Protein AF-A0A9P6CKP1-F1 (afdb_monomer_lite)

Foldseek 3Di:
DDDDDDPPDDDDPPPPPDPPDPPQPFDWDKDWDWDDDPPGTPDTDIFTFTWDWDADPPDGIDTQFPCVVVVNVGGYGDPRRRVRRCCVVPVHD

pLDDT: mean 83.76, std 15.81, range [45.56, 97.44]

Sequence (93 aa):
MFIPQFLLTALPLISSYYPKVPEHHSPRTIVSLRIEGQHQTLFEGYVYTWPHDVDPEHGGKHRCDGTNADRNPKPGPTVTGTLDNAASRNGFT

Secondary structure (DSSP, 8-state):
----------------------------EEEEEEEE-SSSEEEEEEEEE--EEE--SSS--EEESS-TTTTSSS----HHHHHHHHHHHHT--

Structure (mmCIF, N/CA/C/O backbone):
data_AF-A0A9P6CKP1-F1
#
_entry.id   AF-A0A9P6CKP1-F1
#
loop_
_atom_site.group_PDB
_atom_site.id
_atom_site.type_symbol
_atom_site.label_atom_id
_atom_site.label_alt_id
_atom_site.label_comp_id
_atom_site.label_asym_id
_atom_site.label_entity_id
_atom_site.label_seq_id
_atom_site.pdbx_PDB_ins_code
_atom_site.Cartn_x
_atom_site.Cartn_y
_atom_site.Cartn_z
_atom_site.occupancy
_atom_site.B_iso_or_equiv
_atom_site.auth_seq_id
_atom_site.auth_comp_id
_atom_site.auth_asym_id
_atom_site.auth_atom_id
_atom_site.pdbx_PDB_model_num
ATOM 1 N N . MET A 1 1 ? 75.956 -24.587 -17.014 1.00 50.09 1 MET A N 1
ATOM 2 C CA . MET A 1 1 ? 75.419 -23.220 -17.196 1.00 50.09 1 MET A CA 1
ATOM 3 C C . MET A 1 1 ? 74.275 -23.307 -18.194 1.00 50.09 1 MET A C 1
ATOM 5 O O . MET A 1 1 ? 74.433 -24.061 -19.140 1.00 50.09 1 MET A O 1
ATOM 9 N N . PHE A 1 2 ? 73.192 -22.559 -17.955 1.00 45.56 2 PHE A N 1
ATOM 10 C CA . PHE A 1 2 ? 71.918 -22.454 -18.697 1.00 45.56 2 PHE A CA 1
ATOM 11 C C . PHE A 1 2 ? 70.694 -23.153 -18.082 1.00 45.56 2 PHE A C 1
ATOM 13 O O . PHE A 1 2 ? 70.466 -24.350 -18.213 1.00 45.56 2 PHE A O 1
ATOM 20 N N . ILE A 1 3 ? 69.914 -22.307 -17.410 1.00 55.94 3 ILE A N 1
ATOM 21 C CA . ILE A 1 3 ? 68.519 -22.450 -16.992 1.00 55.94 3 ILE A CA 1
ATOM 22 C C . ILE A 1 3 ? 67.636 -22.296 -18.246 1.00 55.94 3 ILE A C 1
ATOM 24 O O . ILE A 1 3 ? 67.937 -21.408 -19.048 1.00 55.94 3 ILE A O 1
ATOM 28 N N . PRO A 1 4 ? 66.504 -23.013 -18.384 1.00 49.66 4 PRO A N 1
ATOM 29 C CA . PRO A 1 4 ? 65.379 -22.482 -19.131 1.00 49.66 4 PRO A CA 1
ATOM 30 C C . PRO A 1 4 ? 64.222 -22.146 -18.186 1.00 49.66 4 PRO A C 1
ATOM 32 O O . PRO A 1 4 ? 63.595 -22.998 -17.564 1.00 49.66 4 PRO A O 1
ATOM 35 N N . GLN A 1 5 ? 64.027 -20.836 -18.084 1.00 59.81 5 GLN A N 1
ATOM 36 C CA . GLN A 1 5 ? 62.822 -20.072 -17.796 1.00 59.81 5 GLN A CA 1
ATOM 37 C C . GLN A 1 5 ? 61.513 -20.889 -17.693 1.00 59.81 5 GLN A C 1
ATOM 39 O O . GLN A 1 5 ? 60.973 -21.359 -18.695 1.00 59.81 5 GLN A O 1
ATOM 44 N N . PHE A 1 6 ? 60.938 -20.952 -16.490 1.00 53.19 6 PHE A N 1
ATOM 45 C CA . PHE A 1 6 ? 59.516 -21.242 -16.302 1.00 53.19 6 PHE A CA 1
ATOM 46 C C . PHE A 1 6 ? 58.698 -20.073 -16.872 1.00 53.19 6 PHE A C 1
ATOM 48 O O . PHE A 1 6 ? 58.718 -18.968 -16.330 1.00 53.19 6 PHE A O 1
ATOM 55 N N . LEU A 1 7 ? 57.991 -20.303 -17.977 1.00 57.84 7 LEU A N 1
ATOM 56 C CA . LEU A 1 7 ? 57.008 -19.366 -18.519 1.00 57.84 7 LEU A CA 1
ATOM 57 C C . LEU A 1 7 ? 55.727 -19.444 -17.676 1.00 57.84 7 LEU A C 1
ATOM 59 O O . LEU A 1 7 ? 54.848 -20.265 -17.925 1.00 57.84 7 LEU A O 1
ATOM 63 N N . LEU A 1 8 ? 55.630 -18.584 -16.658 1.00 57.25 8 LEU A N 1
ATOM 64 C CA . LEU A 1 8 ? 54.359 -18.258 -16.010 1.00 57.25 8 LEU A CA 1
ATOM 65 C C . LEU A 1 8 ? 53.501 -17.483 -17.020 1.00 57.25 8 LEU A C 1
ATOM 67 O O . LEU A 1 8 ? 53.699 -16.287 -17.233 1.00 57.25 8 LEU A O 1
ATOM 71 N N . THR A 1 9 ? 52.545 -18.150 -17.659 1.00 59.34 9 THR A N 1
ATOM 72 C CA . THR A 1 9 ? 51.504 -17.462 -18.425 1.00 59.34 9 THR A CA 1
ATOM 73 C C . THR A 1 9 ? 50.494 -16.881 -17.442 1.00 59.34 9 THR A C 1
ATOM 75 O O . THR A 1 9 ? 49.675 -17.607 -16.878 1.00 59.34 9 THR A O 1
ATOM 78 N N . ALA A 1 10 ? 50.567 -15.573 -17.205 1.00 63.75 10 ALA A N 1
ATOM 79 C CA . ALA A 1 10 ? 49.534 -14.844 -16.485 1.00 63.75 10 ALA A CA 1
ATOM 80 C C . ALA A 1 10 ? 48.227 -14.905 -17.293 1.00 63.75 10 ALA A C 1
ATOM 82 O O . ALA A 1 10 ? 48.136 -14.343 -18.385 1.00 63.75 10 ALA A O 1
ATOM 83 N N . LEU A 1 11 ? 47.224 -15.613 -16.772 1.00 62.31 11 LEU A N 1
ATOM 84 C CA . LEU A 1 11 ? 45.864 -15.549 -17.299 1.00 62.31 11 LEU A CA 1
ATOM 85 C C . LEU A 1 11 ? 45.314 -14.142 -17.022 1.00 62.31 11 LEU A C 1
ATOM 87 O O . LEU A 1 11 ? 45.381 -13.695 -15.872 1.00 62.31 11 LEU A O 1
ATOM 91 N N . PRO A 1 12 ? 44.771 -13.425 -18.021 1.00 60.00 12 PRO A N 1
ATOM 92 C CA . PRO A 1 12 ? 44.104 -12.167 -17.747 1.00 60.00 12 PRO A CA 1
ATOM 93 C C . PRO A 1 12 ? 42.867 -12.461 -16.896 1.00 60.00 12 PRO A C 1
ATOM 95 O O . PRO A 1 12 ? 42.002 -13.248 -17.281 1.00 60.00 12 PRO A O 1
ATOM 98 N N . LEU A 1 13 ? 42.783 -11.821 -15.729 1.00 63.41 13 LEU A N 1
ATOM 99 C CA . LEU A 1 13 ? 41.532 -11.683 -14.994 1.00 63.41 13 LEU A CA 1
ATOM 100 C C . LEU A 1 13 ? 40.570 -10.924 -15.911 1.00 63.41 13 LEU A C 1
ATOM 102 O O . LEU A 1 13 ? 40.655 -9.702 -16.040 1.00 63.41 13 LEU A O 1
ATOM 106 N N . ILE A 1 14 ? 39.686 -11.651 -16.593 1.00 63.09 14 ILE A N 1
ATOM 107 C CA . ILE A 1 14 ? 38.561 -11.049 -17.301 1.00 63.09 14 ILE A CA 1
ATOM 108 C C . ILE A 1 14 ? 37.649 -10.501 -16.208 1.00 63.09 14 ILE A C 1
ATOM 110 O O . ILE A 1 14 ? 36.854 -11.224 -15.611 1.00 63.09 14 ILE A O 1
ATOM 114 N N . SER A 1 15 ? 37.834 -9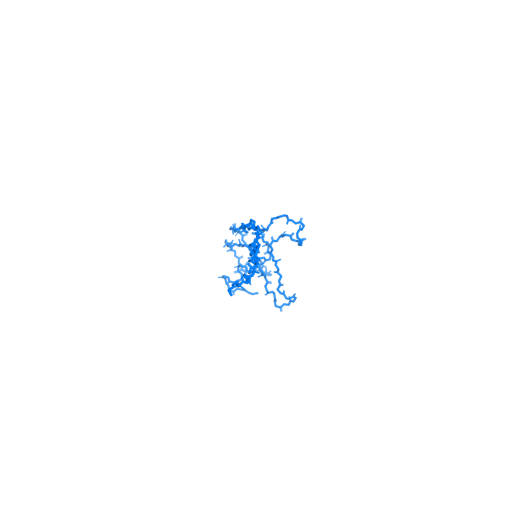.219 -15.897 1.00 64.88 15 SER A N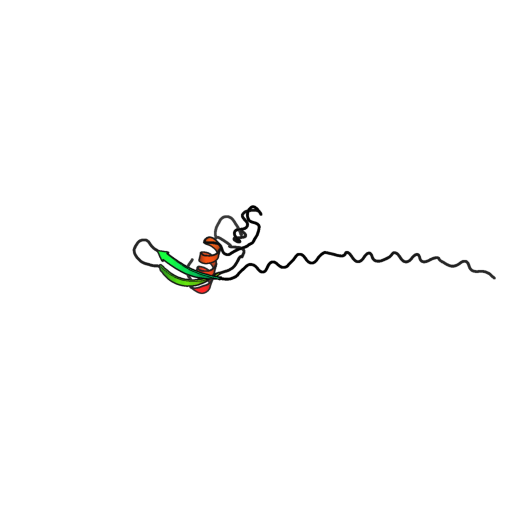 1
ATOM 115 C CA . SER A 1 15 ? 36.909 -8.443 -15.086 1.00 64.88 15 SER A CA 1
ATOM 116 C C . SER A 1 15 ? 35.552 -8.514 -15.776 1.00 64.88 15 SER A C 1
ATOM 118 O O . SER A 1 15 ? 35.375 -7.964 -16.865 1.00 64.88 15 SER A O 1
ATOM 120 N N . SER A 1 16 ? 34.618 -9.271 -15.200 1.00 65.69 16 SER A N 1
ATOM 121 C CA . SER A 1 16 ? 33.257 -9.359 -15.709 1.00 65.69 16 SER A CA 1
ATOM 122 C C . SER A 1 16 ? 32.641 -7.968 -15.620 1.00 65.69 16 SER A C 1
ATOM 124 O O . SER A 1 16 ? 32.271 -7.504 -14.538 1.00 65.69 16 SER A O 1
ATOM 126 N N . TYR A 1 17 ? 32.566 -7.283 -16.755 1.00 68.50 17 TYR A N 1
ATOM 127 C CA . TYR A 1 17 ? 31.784 -6.070 -16.892 1.00 68.50 17 TYR A CA 1
ATOM 128 C C . TYR A 1 17 ? 30.311 -6.457 -16.740 1.00 68.50 17 TYR A C 1
ATOM 130 O O . TYR A 1 17 ? 29.647 -6.824 -17.707 1.00 68.50 17 TYR A O 1
ATOM 138 N N . TYR A 1 18 ? 29.817 -6.444 -15.504 1.00 66.81 18 TYR A N 1
ATOM 139 C CA . TYR A 1 18 ? 28.389 -6.498 -15.247 1.00 66.81 18 TYR A CA 1
ATOM 140 C C . TYR A 1 18 ? 27.839 -5.099 -15.522 1.00 66.81 18 TYR A C 1
ATOM 142 O O . TYR A 1 18 ? 28.198 -4.163 -14.798 1.00 66.81 18 TYR A O 1
ATOM 150 N N . PRO A 1 19 ? 27.008 -4.909 -16.563 1.00 61.84 19 PRO A N 1
ATOM 151 C CA . PRO A 1 19 ? 26.348 -3.632 -16.753 1.00 61.84 19 PRO A CA 1
ATOM 152 C C . PRO A 1 19 ? 25.527 -3.344 -15.496 1.00 61.84 19 PRO A C 1
ATOM 154 O O . PRO A 1 19 ? 24.717 -4.166 -15.065 1.00 61.84 19 PRO A O 1
ATOM 157 N N . LYS A 1 20 ? 25.754 -2.176 -14.887 1.00 60.62 20 LYS A N 1
ATOM 158 C CA . LYS A 1 20 ? 24.890 -1.664 -13.827 1.00 60.62 20 LYS A CA 1
ATOM 159 C C . LYS A 1 20 ? 23.500 -1.508 -14.441 1.00 60.62 20 LYS A C 1
ATOM 161 O O . LYS A 1 20 ? 23.286 -0.592 -15.233 1.00 60.62 20 LYS A O 1
ATOM 166 N N . VAL A 1 21 ? 22.590 -2.434 -14.129 1.00 60.59 21 VAL A N 1
ATOM 167 C CA . VAL A 1 21 ? 21.176 -2.307 -14.500 1.00 60.59 21 VAL A CA 1
ATOM 168 C C . VAL A 1 21 ? 20.726 -0.935 -13.998 1.00 60.59 21 VAL A C 1
ATOM 170 O O . VAL A 1 21 ? 21.039 -0.603 -12.848 1.00 60.59 21 VAL A O 1
ATOM 173 N N . PRO A 1 22 ? 20.078 -0.102 -14.833 1.00 55.50 22 PRO A N 1
ATOM 174 C CA . PRO A 1 22 ? 19.571 1.178 -14.379 1.00 55.50 22 PRO A CA 1
ATOM 175 C C . PRO A 1 22 ? 18.706 0.923 -13.154 1.00 55.50 22 PRO A C 1
ATOM 177 O O . PRO A 1 22 ? 17.729 0.179 -13.217 1.00 55.50 22 PRO A O 1
ATOM 180 N N . GLU A 1 23 ? 19.103 1.500 -12.028 1.00 53.75 23 GLU A N 1
ATOM 181 C CA . GLU A 1 23 ? 18.330 1.446 -10.801 1.00 53.75 23 GLU A CA 1
ATOM 182 C C . GLU A 1 23 ? 17.074 2.284 -11.057 1.00 53.75 23 GLU A C 1
ATOM 184 O O . GLU A 1 23 ? 17.071 3.506 -10.911 1.00 53.75 23 GLU A O 1
ATOM 189 N N . HIS A 1 24 ? 16.020 1.651 -11.579 1.00 58.31 24 HIS A N 1
ATOM 190 C CA . HIS A 1 24 ? 14.744 2.316 -11.772 1.00 58.31 24 HIS A CA 1
ATOM 191 C C . HIS A 1 24 ? 14.168 2.519 -10.377 1.00 58.31 24 HIS A C 1
ATOM 193 O O . HIS A 1 24 ? 13.550 1.614 -9.819 1.00 58.31 24 HIS A O 1
ATOM 199 N N . HIS A 1 25 ? 14.431 3.688 -9.784 1.00 59.34 25 HIS A N 1
ATOM 200 C CA . HIS A 1 25 ? 13.820 4.073 -8.523 1.00 59.34 25 HIS A CA 1
ATOM 201 C C . HIS A 1 25 ? 12.310 3.929 -8.670 1.00 59.34 25 HIS A C 1
ATOM 203 O O . HIS A 1 25 ? 11.652 4.713 -9.353 1.00 59.34 25 HIS A O 1
ATOM 209 N N . SER A 1 26 ? 11.784 2.886 -8.040 1.00 66.38 26 SER A N 1
ATOM 210 C CA . SER A 1 26 ? 10.364 2.658 -7.881 1.00 66.38 26 SER A CA 1
ATOM 211 C C . SER A 1 26 ? 9.729 3.945 -7.347 1.00 66.38 26 SER A C 1
ATOM 213 O O . SER A 1 26 ? 10.080 4.369 -6.239 1.00 66.38 26 SER A O 1
ATOM 215 N N . PRO A 1 27 ? 8.867 4.617 -8.131 1.00 82.50 27 PRO A N 1
ATOM 216 C CA . PRO A 1 27 ? 8.338 5.913 -7.760 1.00 82.50 27 PRO A CA 1
ATOM 217 C C . PRO A 1 27 ? 7.530 5.750 -6.477 1.00 82.50 27 PRO A C 1
ATOM 219 O O . PRO A 1 27 ? 6.589 4.960 -6.403 1.00 82.50 27 PRO A O 1
ATOM 222 N N . ARG A 1 28 ? 7.942 6.487 -5.447 1.00 91.12 28 ARG A N 1
ATOM 223 C CA . ARG A 1 28 ? 7.162 6.646 -4.223 1.00 91.12 28 ARG A CA 1
ATOM 224 C C . ARG A 1 28 ? 6.172 7.771 -4.452 1.00 91.12 28 ARG A C 1
ATOM 226 O O . ARG A 1 28 ? 6.512 8.756 -5.106 1.00 91.12 28 ARG A O 1
ATOM 233 N N . THR A 1 29 ? 4.973 7.646 -3.909 1.00 94.62 29 THR A N 1
ATOM 234 C CA . THR A 1 29 ? 3.954 8.686 -4.046 1.00 94.62 29 THR A CA 1
ATOM 235 C C . THR A 1 29 ? 3.129 8.824 -2.776 1.00 94.62 29 THR A C 1
ATOM 237 O O . THR A 1 29 ? 3.161 7.959 -1.900 1.00 94.62 29 THR A O 1
ATOM 240 N N . ILE A 1 30 ? 2.391 9.925 -2.692 1.00 95.88 30 ILE A N 1
ATOM 241 C CA . ILE A 1 30 ? 1.365 10.145 -1.680 1.00 95.88 30 ILE A CA 1
ATOM 242 C C . ILE A 1 30 ? 0.013 9.950 -2.358 1.00 95.88 30 ILE A C 1
ATOM 244 O O . ILE A 1 30 ? -0.263 10.577 -3.381 1.00 95.88 30 ILE A O 1
ATOM 248 N N . VAL A 1 31 ? -0.829 9.097 -1.785 1.00 95.44 31 VAL A N 1
ATOM 249 C CA . VAL A 1 31 ? -2.216 8.906 -2.225 1.00 95.44 31 VAL A CA 1
ATOM 250 C C . VAL A 1 31 ? -3.177 9.213 -1.088 1.00 95.44 31 VAL A C 1
ATOM 252 O O . VAL A 1 31 ? -2.841 9.018 0.078 1.00 95.44 31 VAL A O 1
ATOM 255 N N . SER A 1 32 ? -4.374 9.690 -1.427 1.00 97.44 32 SER A N 1
ATOM 256 C CA . SER A 1 32 ? -5.497 9.697 -0.488 1.00 97.44 32 SER A CA 1
ATOM 257 C C . SER A 1 32 ? -6.094 8.293 -0.441 1.00 97.44 32 SER A C 1
ATOM 259 O O . SER A 1 32 ? -6.425 7.734 -1.489 1.00 97.44 32 SER A O 1
ATOM 261 N N . LEU A 1 33 ? -6.194 7.716 0.753 1.00 97.00 33 LEU A N 1
ATOM 262 C CA . LEU A 1 33 ? -6.788 6.408 0.992 1.00 97.00 33 LEU A CA 1
ATOM 263 C C . LEU A 1 33 ? -7.960 6.557 1.961 1.00 97.00 33 LEU A C 1
ATOM 265 O O . LEU A 1 33 ? -7.817 7.142 3.034 1.00 97.00 33 LEU A O 1
ATOM 269 N N . ARG A 1 34 ? -9.093 5.959 1.593 1.00 96.94 34 ARG A N 1
ATOM 270 C CA . ARG A 1 34 ? -10.266 5.783 2.448 1.00 96.94 34 ARG A CA 1
ATOM 271 C C . ARG A 1 34 ? -10.615 4.298 2.500 1.00 96.94 34 ARG A C 1
ATOM 273 O O . ARG A 1 34 ? -10.713 3.657 1.455 1.00 96.94 34 ARG A O 1
ATOM 280 N N . ILE A 1 35 ? -10.769 3.762 3.705 1.00 95.12 35 ILE A N 1
ATOM 281 C CA . ILE A 1 35 ? -11.148 2.374 3.974 1.00 95.12 35 ILE A CA 1
ATOM 282 C C . ILE A 1 35 ? -12.509 2.391 4.657 1.00 95.12 35 ILE A C 1
ATOM 284 O O . ILE A 1 35 ? -12.659 2.943 5.747 1.00 95.12 35 ILE A O 1
ATOM 288 N N . GLU A 1 36 ? -13.488 1.753 4.024 1.00 96.06 36 GLU A N 1
ATOM 289 C CA . GLU A 1 36 ? -14.852 1.645 4.532 1.00 96.06 36 GLU A CA 1
ATOM 290 C C . GLU A 1 36 ? -15.087 0.284 5.177 1.00 96.06 36 GLU A C 1
ATOM 292 O O . GLU A 1 36 ? -14.831 -0.758 4.575 1.00 96.06 36 GLU A O 1
ATOM 297 N N . GLY A 1 37 ? -15.611 0.300 6.398 1.00 94.25 37 GLY A N 1
ATOM 298 C CA . GLY A 1 37 ? -16.234 -0.860 7.016 1.00 94.25 37 GLY A CA 1
ATOM 299 C C . GLY A 1 37 ? -17.731 -0.897 6.714 1.00 94.25 37 GLY A C 1
ATOM 300 O O . GLY A 1 37 ? -18.283 -0.015 6.061 1.00 94.25 37 GLY A O 1
ATOM 301 N N . GLN A 1 38 ? -18.421 -1.901 7.251 1.00 97.06 38 GLN A N 1
ATOM 302 C CA . GLN A 1 38 ? -19.859 -2.083 7.024 1.00 97.06 38 GLN A CA 1
ATOM 303 C C . GLN A 1 38 ? -20.717 -0.896 7.502 1.00 97.06 38 GLN A C 1
ATOM 305 O O . GLN A 1 38 ? -21.768 -0.624 6.925 1.00 97.06 38 GLN A O 1
ATOM 310 N N . HIS A 1 39 ? -20.292 -0.208 8.566 1.00 97.44 39 HIS A N 1
ATOM 311 C CA . HIS A 1 39 ? -21.089 0.832 9.228 1.00 97.44 39 HIS A CA 1
ATOM 312 C C . HIS A 1 39 ? -20.386 2.189 9.352 1.00 97.44 39 HIS A C 1
ATOM 314 O O . HIS A 1 39 ? -21.044 3.178 9.663 1.00 97.44 39 HIS A O 1
ATOM 320 N N . GLN A 1 40 ? -19.069 2.247 9.146 1.00 97.06 40 GLN A N 1
ATOM 321 C CA . GLN A 1 40 ? -18.277 3.461 9.330 1.00 97.06 40 GLN A CA 1
ATOM 322 C C . GLN A 1 40 ? -16.978 3.406 8.525 1.00 97.06 40 GLN A C 1
ATOM 324 O O . GLN A 1 40 ? -16.484 2.325 8.198 1.00 97.06 40 GLN A O 1
ATOM 329 N N . THR A 1 41 ? -16.387 4.572 8.286 1.00 96.56 41 THR A N 1
ATOM 330 C CA . THR A 1 41 ? -15.015 4.700 7.790 1.00 96.56 41 THR A CA 1
ATOM 331 C C . THR A 1 41 ? -14.035 4.201 8.848 1.00 96.56 41 THR A C 1
ATOM 333 O O . THR A 1 41 ? -14.055 4.658 9.990 1.00 96.56 41 THR A O 1
ATOM 336 N N . LEU A 1 42 ? -13.188 3.246 8.471 1.00 93.69 42 LEU A N 1
ATOM 337 C CA . LEU A 1 42 ? -12.152 2.670 9.333 1.00 93.69 42 LEU A CA 1
ATOM 338 C C . LEU A 1 42 ? -10.861 3.487 9.278 1.00 93.69 42 LEU A C 1
ATOM 340 O O . LEU A 1 42 ? -10.143 3.584 10.268 1.00 93.69 42 LEU A O 1
ATOM 344 N N . PHE A 1 43 ? -10.576 4.080 8.120 1.00 95.25 43 PHE A N 1
ATOM 345 C CA . PHE A 1 43 ? -9.413 4.927 7.905 1.00 95.25 43 PHE A CA 1
ATOM 346 C C . PHE A 1 43 ? -9.703 5.936 6.798 1.00 95.25 43 PHE A C 1
ATOM 348 O O . PHE A 1 43 ? -10.267 5.579 5.767 1.00 95.25 43 PHE A O 1
ATOM 355 N N . GLU A 1 44 ? -9.269 7.177 6.982 1.00 97.31 44 GLU A N 1
ATOM 356 C CA . GLU A 1 44 ? -9.220 8.179 5.922 1.00 97.31 44 GLU A CA 1
ATOM 357 C C . GLU A 1 44 ? -7.988 9.056 6.129 1.00 97.31 44 GLU A C 1
ATOM 359 O O . GLU A 1 44 ? -7.789 9.624 7.204 1.00 97.31 44 GLU A O 1
ATOM 364 N N . GLY A 1 45 ? -7.131 9.144 5.114 1.00 96.75 45 GLY A N 1
ATOM 365 C CA . GLY A 1 45 ? -5.913 9.933 5.215 1.00 96.75 45 GLY A CA 1
ATOM 366 C C . GLY A 1 45 ? -4.950 9.748 4.054 1.00 96.75 45 GLY A C 1
ATOM 367 O O . GLY A 1 45 ? -5.167 8.963 3.130 1.00 96.75 45 GLY A O 1
ATOM 368 N N . TYR A 1 46 ? -3.848 10.491 4.116 1.00 97.38 46 TYR A N 1
ATOM 369 C CA . TYR A 1 46 ? -2.770 10.381 3.142 1.00 97.38 46 TYR A CA 1
ATOM 370 C C . TYR A 1 46 ? -1.813 9.246 3.501 1.00 97.38 46 TYR A C 1
ATOM 372 O O . TYR A 1 46 ? -1.337 9.149 4.631 1.00 97.38 46 TYR A O 1
ATOM 380 N N . VAL A 1 47 ? -1.482 8.423 2.509 1.00 96.62 47 VAL A N 1
ATOM 381 C CA . VAL A 1 47 ? -0.561 7.293 2.642 1.00 96.62 47 VAL A CA 1
ATOM 382 C C . VAL A 1 47 ? 0.623 7.494 1.711 1.00 96.62 47 VAL A C 1
ATOM 384 O O . VAL A 1 47 ? 0.462 7.717 0.511 1.00 96.62 47 VAL A O 1
ATOM 387 N N . TYR A 1 48 ? 1.827 7.394 2.272 1.00 95.94 48 TYR A N 1
ATOM 388 C CA . TYR A 1 48 ? 3.061 7.321 1.499 1.00 95.94 48 TYR A CA 1
ATOM 389 C C . TYR A 1 48 ? 3.310 5.872 1.085 1.00 95.94 48 TYR A C 1
ATOM 391 O O . TYR A 1 48 ? 3.514 5.020 1.951 1.00 95.94 48 TYR A O 1
ATOM 399 N N . THR A 1 49 ? 3.289 5.595 -0.217 1.00 95.94 49 THR A N 1
ATOM 400 C CA . THR A 1 49 ? 3.337 4.230 -0.758 1.00 95.94 49 THR A CA 1
ATOM 401 C C . THR A 1 49 ? 4.387 4.066 -1.855 1.00 95.94 49 THR A C 1
ATOM 403 O O . THR A 1 49 ? 4.766 5.025 -2.538 1.00 95.94 49 THR A O 1
ATOM 406 N N . TRP A 1 50 ? 4.899 2.843 -1.993 1.00 94.94 50 TRP A N 1
ATOM 407 C CA . TRP A 1 50 ? 5.925 2.458 -2.959 1.00 94.94 50 TRP A CA 1
ATOM 408 C C . TRP A 1 50 ? 5.801 0.971 -3.333 1.00 94.94 50 TRP A C 1
ATOM 410 O O . TRP A 1 50 ? 5.193 0.209 -2.593 1.00 94.94 50 TRP A O 1
ATOM 420 N N . PRO A 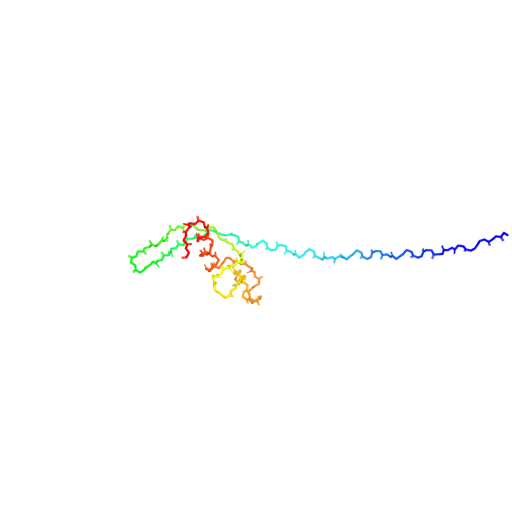1 51 ? 6.393 0.521 -4.448 1.00 94.31 51 PRO A N 1
ATOM 421 C CA . PRO A 1 51 ? 6.621 -0.895 -4.756 1.00 94.31 51 PRO A CA 1
ATOM 422 C C . PRO A 1 51 ? 7.339 -1.691 -3.657 1.00 94.31 51 PRO A C 1
ATOM 424 O O . PRO A 1 51 ? 8.486 -1.388 -3.329 1.00 94.31 51 PRO A O 1
ATOM 427 N N . HIS A 1 52 ? 6.719 -2.746 -3.135 1.00 93.81 52 HIS A N 1
ATOM 428 C CA . HIS A 1 52 ? 7.336 -3.663 -2.168 1.00 93.81 52 HIS A CA 1
ATOM 429 C C . HIS A 1 52 ? 6.703 -5.055 -2.246 1.00 93.81 52 HIS A C 1
ATOM 431 O O . HIS A 1 52 ? 5.755 -5.282 -3.003 1.00 93.81 52 HIS A O 1
ATOM 437 N N . ASP A 1 53 ? 7.270 -5.987 -1.488 1.00 95.19 53 ASP A N 1
ATOM 438 C CA . ASP A 1 53 ? 6.662 -7.289 -1.264 1.00 95.19 53 ASP A CA 1
ATOM 439 C C . ASP A 1 53 ? 5.617 -7.184 -0.154 1.00 95.19 53 ASP A C 1
ATOM 441 O O . ASP A 1 53 ? 5.942 -6.732 0.943 1.00 95.19 53 ASP A O 1
ATOM 445 N N . VAL A 1 54 ? 4.394 -7.619 -0.439 1.00 95.25 54 VAL A N 1
ATOM 446 C CA . VAL A 1 54 ? 3.310 -7.740 0.540 1.00 95.25 54 VAL A CA 1
ATOM 447 C C . VAL A 1 54 ? 3.293 -9.176 1.053 1.00 95.25 54 VAL A C 1
ATOM 449 O O . VAL A 1 54 ? 3.417 -10.116 0.263 1.00 95.25 54 VAL A O 1
ATOM 452 N N . ASP A 1 55 ? 3.170 -9.340 2.370 1.00 93.62 55 ASP A N 1
ATOM 453 C CA . ASP A 1 55 ? 3.201 -10.636 3.057 1.00 93.62 55 ASP A CA 1
ATOM 454 C C . ASP A 1 55 ? 1.831 -10.929 3.692 1.00 93.62 55 ASP A C 1
ATOM 456 O O . ASP A 1 55 ? 1.609 -10.619 4.864 1.00 93.62 55 ASP A O 1
ATOM 460 N N . PRO A 1 56 ? 0.861 -11.431 2.909 1.00 89.31 56 PRO A N 1
ATOM 461 C CA . PRO A 1 56 ? -0.451 -11.776 3.434 1.00 89.31 56 PRO A CA 1
ATOM 462 C C . PRO A 1 56 ? -0.372 -12.999 4.358 1.00 89.31 56 PRO A C 1
ATOM 464 O O . PRO A 1 56 ? 0.470 -13.878 4.181 1.00 89.31 56 PRO A O 1
ATOM 467 N N . GLU A 1 57 ? -1.329 -13.112 5.284 1.00 90.44 57 GLU A N 1
ATOM 468 C CA . GLU A 1 57 ? -1.456 -14.268 6.191 1.00 90.44 57 GLU A CA 1
ATOM 469 C C . GLU A 1 57 ? -1.527 -15.609 5.433 1.00 90.44 57 GLU A C 1
ATOM 471 O O . GLU A 1 57 ? -1.017 -16.631 5.889 1.00 90.44 57 GLU A O 1
ATOM 476 N N . HIS A 1 58 ? -2.123 -15.596 4.237 1.00 92.19 58 HIS A N 1
ATOM 477 C CA . HIS A 1 58 ? -2.292 -16.763 3.380 1.00 92.19 58 HIS A CA 1
ATOM 478 C C . HIS A 1 58 ? -1.800 -16.473 1.958 1.00 92.19 58 HIS A C 1
ATOM 480 O O . HIS A 1 58 ? -1.998 -15.382 1.430 1.00 92.19 58 HIS A O 1
ATOM 486 N N . GLY A 1 59 ? -1.224 -17.482 1.295 1.00 89.25 59 GLY A N 1
ATOM 487 C CA . GLY A 1 59 ? -0.819 -17.395 -0.116 1.00 89.25 59 GLY A CA 1
ATOM 488 C C . GLY A 1 59 ? 0.627 -16.954 -0.360 1.00 89.25 59 GLY A C 1
ATOM 489 O O . GLY A 1 59 ? 1.058 -16.953 -1.512 1.00 89.25 59 GLY A O 1
ATOM 490 N N . GLY A 1 60 ? 1.386 -16.659 0.700 1.00 92.56 60 GLY A N 1
ATOM 491 C CA . GLY A 1 60 ? 2.809 -16.322 0.636 1.00 92.56 60 GLY A CA 1
ATOM 492 C C . GLY A 1 60 ? 3.089 -14.900 0.152 1.00 92.56 60 GLY A C 1
ATOM 493 O O . GLY A 1 60 ? 2.194 -14.180 -0.276 1.00 92.56 60 GLY A O 1
ATOM 494 N N . LYS A 1 61 ? 4.361 -14.508 0.223 1.00 95.19 61 LYS A N 1
ATOM 495 C CA . LYS A 1 61 ? 4.841 -13.168 -0.126 1.00 95.19 61 LYS A CA 1
ATOM 496 C C . LYS A 1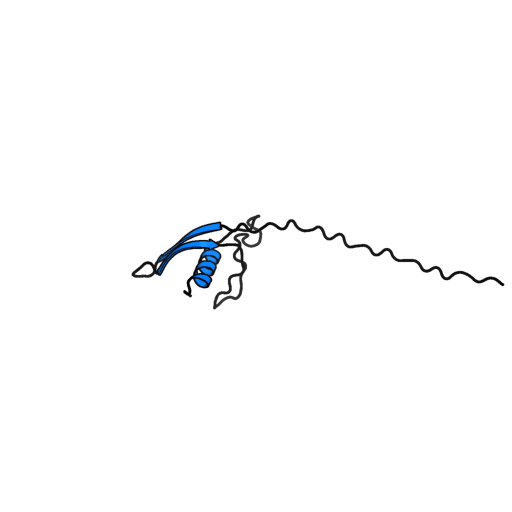 61 ? 4.801 -12.910 -1.635 1.00 95.19 61 LYS A C 1
ATOM 498 O O . LYS A 1 61 ? 5.338 -13.706 -2.404 1.00 95.19 61 LYS A O 1
ATOM 503 N N . HIS A 1 62 ? 4.248 -11.766 -2.046 1.00 92.75 62 HIS A N 1
ATOM 504 C CA . HIS A 1 62 ? 4.132 -11.364 -3.455 1.00 92.75 62 HIS A CA 1
ATOM 505 C C . HIS A 1 62 ? 4.649 -9.948 -3.697 1.00 92.75 62 HIS A C 1
ATOM 507 O O . HIS A 1 62 ? 4.346 -9.025 -2.942 1.00 92.75 62 HIS A O 1
ATOM 513 N N . ARG A 1 63 ? 5.369 -9.751 -4.806 1.00 92.88 63 ARG A N 1
ATOM 514 C CA . ARG A 1 63 ? 5.788 -8.420 -5.260 1.00 92.88 63 ARG A CA 1
ATOM 515 C C . ARG A 1 63 ? 4.581 -7.646 -5.790 1.00 92.88 63 ARG A C 1
ATOM 517 O O . ARG A 1 63 ? 4.008 -8.000 -6.818 1.00 92.88 63 ARG A O 1
ATOM 524 N N . CYS A 1 64 ? 4.218 -6.556 -5.119 1.00 93.75 64 CYS A N 1
ATOM 525 C CA . CYS A 1 64 ? 3.087 -5.706 -5.489 1.00 93.75 64 CYS A CA 1
ATOM 526 C C . CYS A 1 64 ? 3.564 -4.360 -6.050 1.00 93.75 64 CYS A C 1
ATOM 528 O O . CYS A 1 64 ? 3.396 -3.309 -5.429 1.00 93.75 64 CYS A O 1
ATOM 530 N N . ASP A 1 65 ? 4.147 -4.389 -7.250 1.00 94.38 65 ASP A N 1
ATOM 531 C CA . ASP A 1 65 ? 4.746 -3.222 -7.915 1.00 94.38 65 ASP A CA 1
ATOM 532 C C . ASP A 1 65 ? 4.089 -2.832 -9.246 1.00 94.38 65 ASP A C 1
ATOM 534 O O . ASP A 1 65 ? 4.616 -2.001 -9.981 1.00 94.38 65 ASP A O 1
ATOM 538 N N . GLY A 1 66 ? 2.960 -3.445 -9.596 1.00 92.81 66 GLY A N 1
ATOM 539 C CA . GLY A 1 66 ? 2.207 -3.101 -10.801 1.00 92.81 66 GLY A CA 1
ATOM 540 C C . GLY A 1 66 ? 2.860 -3.535 -12.116 1.00 92.81 66 GLY A C 1
ATOM 541 O O . GLY A 1 66 ? 2.237 -3.352 -13.160 1.00 92.81 66 GLY A O 1
ATOM 542 N N . THR A 1 67 ? 4.043 -4.162 -12.098 1.00 93.25 67 THR A N 1
ATOM 543 C CA . THR A 1 67 ? 4.686 -4.705 -13.311 1.00 93.25 67 THR A CA 1
ATOM 544 C C . THR A 1 67 ? 3.889 -5.860 -13.911 1.00 93.25 67 THR A C 1
ATOM 546 O O . THR A 1 67 ? 3.918 -6.057 -15.120 1.00 93.25 67 THR A O 1
ATOM 549 N N . ASN A 1 68 ? 3.108 -6.574 -13.088 1.00 88.50 68 ASN A N 1
ATOM 550 C CA . ASN A 1 68 ? 2.237 -7.673 -13.506 1.00 88.50 68 ASN A CA 1
ATOM 551 C C . ASN A 1 68 ? 2.991 -8.712 -14.357 1.00 88.50 68 ASN A C 1
ATOM 553 O O . ASN A 1 68 ? 2.656 -8.913 -15.523 1.00 88.50 68 ASN A O 1
ATOM 557 N N . ALA A 1 69 ? 4.033 -9.327 -13.786 1.00 86.31 69 ALA A N 1
ATOM 558 C CA . ALA A 1 69 ? 4.929 -10.254 -14.489 1.00 86.31 69 ALA A CA 1
ATOM 559 C C . ALA A 1 69 ? 5.507 -9.639 -15.778 1.00 86.31 69 ALA A C 1
ATOM 561 O O . ALA A 1 69 ? 5.336 -10.175 -16.873 1.00 86.31 69 ALA A O 1
ATOM 562 N N . ASP A 1 70 ? 6.120 -8.460 -15.636 1.00 88.75 70 ASP A N 1
ATOM 563 C CA . ASP A 1 70 ? 6.751 -7.684 -16.714 1.00 88.75 70 ASP A CA 1
ATOM 564 C C . ASP A 1 70 ? 5.812 -7.233 -17.852 1.00 88.75 70 ASP A C 1
ATOM 566 O O . ASP A 1 70 ? 6.260 -6.706 -18.871 1.00 88.75 70 ASP A O 1
ATOM 570 N N . ARG A 1 71 ? 4.488 -7.370 -17.687 1.00 92.75 71 ARG A N 1
ATOM 571 C CA . ARG A 1 71 ? 3.495 -6.853 -18.646 1.00 92.75 71 ARG A CA 1
ATOM 572 C C . ARG A 1 71 ? 3.384 -5.330 -18.638 1.00 92.75 71 ARG A C 1
ATOM 574 O O . ARG A 1 71 ? 2.923 -4.760 -19.624 1.00 92.75 71 ARG A O 1
ATOM 581 N N . ASN A 1 72 ? 3.796 -4.677 -17.554 1.00 90.06 72 ASN A N 1
ATOM 582 C CA . ASN A 1 72 ? 3.951 -3.231 -17.465 1.00 90.06 72 ASN A CA 1
ATOM 583 C C . ASN A 1 72 ? 5.436 -2.888 -17.260 1.00 90.06 72 ASN A C 1
ATOM 585 O O . ASN A 1 72 ? 6.074 -3.436 -16.363 1.00 90.06 72 ASN A O 1
ATOM 589 N N . PRO A 1 73 ? 5.990 -1.943 -18.040 1.00 90.75 73 PRO A N 1
ATOM 590 C CA . PRO A 1 73 ? 7.438 -1.749 -18.142 1.00 90.75 73 PRO A CA 1
ATOM 591 C C . PRO A 1 73 ? 8.071 -1.019 -16.952 1.00 90.75 73 PRO A C 1
ATOM 593 O O . PRO A 1 73 ? 9.291 -0.885 -16.902 1.00 90.75 73 PRO A O 1
ATOM 596 N N . LYS A 1 74 ? 7.268 -0.458 -16.041 1.00 90.00 74 LYS A N 1
ATOM 597 C CA . LYS A 1 74 ? 7.758 0.366 -14.932 1.00 90.00 74 LYS A CA 1
ATOM 598 C C . LYS A 1 74 ? 7.045 -0.012 -13.639 1.00 90.00 74 LYS A C 1
ATOM 600 O O . LYS A 1 74 ? 5.813 -0.034 -13.642 1.00 90.00 74 LYS A O 1
ATOM 605 N N . PRO A 1 75 ? 7.787 -0.245 -12.543 1.00 92.44 75 PRO A N 1
ATOM 606 C CA . PRO A 1 75 ? 7.176 -0.452 -11.247 1.00 92.44 75 PRO A CA 1
ATOM 607 C C . PRO A 1 75 ? 6.497 0.832 -10.766 1.00 92.44 75 PRO A C 1
ATOM 609 O O . PRO A 1 75 ? 6.938 1.945 -11.066 1.00 92.44 75 PRO A O 1
ATOM 612 N N . GLY A 1 76 ? 5.438 0.667 -9.988 1.00 91.94 76 GLY A N 1
ATOM 613 C CA . GLY A 1 76 ? 4.666 1.737 -9.384 1.00 91.94 76 GLY A CA 1
ATOM 614 C C . GLY A 1 76 ? 3.830 1.239 -8.203 1.00 91.94 76 GLY A C 1
ATOM 615 O O . GLY A 1 76 ? 3.661 0.034 -8.009 1.00 91.94 76 GLY A O 1
ATOM 616 N N . PRO A 1 77 ? 3.338 2.160 -7.367 1.00 92.94 77 PRO A N 1
ATOM 617 C CA . PRO A 1 77 ? 2.498 1.807 -6.234 1.00 92.94 77 PRO A CA 1
ATOM 618 C C . PRO A 1 77 ? 1.218 1.116 -6.712 1.00 92.94 77 PRO A C 1
ATOM 620 O O . PRO A 1 77 ? 0.631 1.482 -7.731 1.00 92.94 77 PRO A O 1
ATOM 623 N N . THR A 1 78 ? 0.786 0.112 -5.958 1.00 94.19 78 THR A N 1
ATOM 624 C CA . THR A 1 78 ? -0.439 -0.652 -6.214 1.00 94.19 78 THR A CA 1
ATOM 625 C C . THR A 1 78 ? -1.458 -0.389 -5.114 1.00 94.19 78 THR A C 1
ATOM 627 O O . THR A 1 78 ? -1.097 0.065 -4.027 1.00 94.19 78 THR A O 1
ATOM 630 N N . VAL A 1 79 ? -2.733 -0.702 -5.360 1.00 95.00 79 VAL A N 1
ATOM 631 C CA . VAL A 1 79 ? -3.770 -0.626 -4.315 1.00 95.00 79 VAL A CA 1
ATOM 632 C C . VAL A 1 79 ? -3.411 -1.542 -3.141 1.00 95.00 79 VAL A C 1
ATOM 634 O O . VAL A 1 79 ? -3.437 -1.099 -1.998 1.00 95.00 79 VAL A O 1
ATOM 637 N N . THR A 1 80 ? -2.982 -2.777 -3.418 1.00 94.50 80 THR A N 1
ATOM 638 C CA . THR A 1 80 ? -2.557 -3.739 -2.390 1.00 94.50 80 THR A CA 1
ATOM 639 C C . THR A 1 80 ? -1.374 -3.223 -1.575 1.00 94.50 80 THR A C 1
ATOM 641 O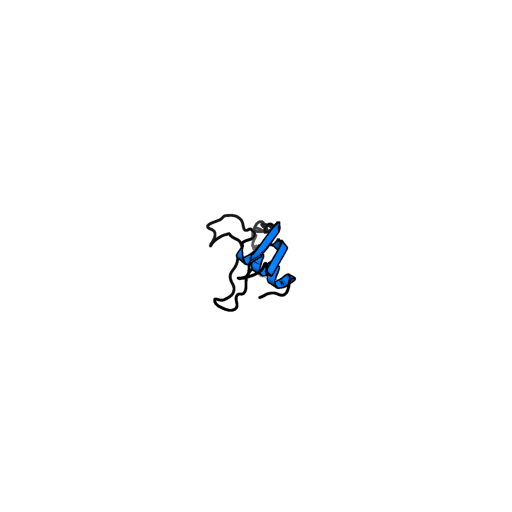 O . THR A 1 80 ? -1.441 -3.211 -0.352 1.00 94.50 80 THR A O 1
ATOM 644 N N . GLY A 1 81 ? -0.326 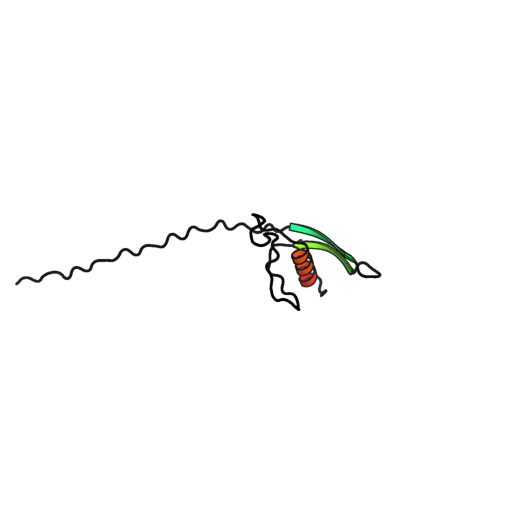-2.714 -2.233 1.00 95.12 81 GLY A N 1
ATOM 645 C CA . GLY A 1 81 ? 0.808 -2.114 -1.528 1.00 95.12 81 GLY A CA 1
ATOM 646 C C . GLY A 1 81 ? 0.418 -0.854 -0.744 1.00 95.12 81 GLY A C 1
ATOM 647 O O . GLY A 1 81 ? 0.944 -0.599 0.333 1.00 95.12 81 GLY A O 1
ATOM 648 N N . THR A 1 82 ? -0.544 -0.073 -1.236 1.00 96.31 82 THR A N 1
ATOM 649 C CA . THR A 1 82 ? -1.060 1.094 -0.504 1.00 96.31 82 THR A CA 1
ATOM 650 C C . THR A 1 82 ? -1.757 0.668 0.787 1.00 96.31 82 THR A C 1
ATOM 652 O O . THR A 1 82 ? -1.508 1.269 1.830 1.00 96.31 82 THR A O 1
ATOM 655 N N . LEU A 1 83 ? -2.599 -0.371 0.732 1.00 95.56 83 LEU A N 1
ATOM 656 C CA . LEU A 1 83 ? -3.278 -0.921 1.908 1.00 95.56 83 LEU A CA 1
ATOM 657 C C . LEU A 1 83 ? -2.277 -1.484 2.925 1.00 95.56 83 LEU A C 1
ATOM 659 O O . LEU A 1 83 ? -2.384 -1.156 4.101 1.00 95.56 83 LEU A O 1
ATOM 663 N N . ASP A 1 84 ? -1.266 -2.231 2.477 1.00 95.56 84 ASP A N 1
ATOM 664 C CA . ASP A 1 84 ? -0.200 -2.763 3.340 1.00 95.56 84 ASP A CA 1
ATOM 665 C C . ASP A 1 84 ? 0.631 -1.647 4.011 1.00 95.56 84 ASP A C 1
ATOM 667 O O . ASP A 1 84 ? 0.852 -1.635 5.227 1.00 95.56 84 ASP A O 1
ATOM 671 N N . ASN A 1 85 ? 1.022 -0.616 3.251 1.00 95.75 85 ASN A N 1
ATOM 672 C CA . ASN A 1 85 ? 1.717 0.548 3.809 1.00 95.75 85 ASN A CA 1
ATOM 673 C C . ASN A 1 85 ? 0.854 1.331 4.806 1.00 95.75 85 ASN A C 1
ATOM 675 O O . ASN A 1 85 ? 1.386 1.906 5.758 1.00 95.75 85 ASN A O 1
ATOM 679 N N . ALA A 1 86 ? -0.459 1.384 4.595 1.00 95.69 86 ALA A N 1
ATOM 680 C CA . ALA A 1 86 ? -1.375 2.021 5.527 1.00 95.69 86 ALA A CA 1
ATOM 681 C C . ALA A 1 86 ? -1.534 1.185 6.807 1.00 95.69 86 ALA A C 1
ATOM 683 O O . ALA A 1 86 ? -1.388 1.739 7.897 1.00 95.69 86 ALA A O 1
ATOM 684 N N . ALA A 1 87 ? -1.735 -0.128 6.680 1.00 94.25 87 ALA A N 1
ATOM 685 C CA . ALA A 1 87 ? -1.841 -1.081 7.784 1.00 94.25 87 ALA A CA 1
ATOM 686 C C . ALA A 1 87 ? -0.604 -1.032 8.693 1.00 94.25 87 ALA A C 1
ATOM 688 O O . ALA A 1 87 ? -0.707 -0.744 9.887 1.00 94.25 87 ALA A O 1
ATOM 689 N N . SER A 1 88 ? 0.587 -1.176 8.103 1.00 92.44 88 SER A N 1
ATOM 690 C CA . SER A 1 88 ? 1.870 -1.165 8.824 1.00 92.44 88 SER A CA 1
ATOM 691 C C . SER A 1 88 ? 2.160 0.135 9.584 1.00 92.44 88 SER A C 1
ATOM 693 O O . SER A 1 88 ? 2.892 0.117 10.573 1.00 92.44 88 SER A O 1
ATOM 695 N N . ARG A 1 89 ? 1.600 1.270 9.147 1.00 91.38 89 ARG A N 1
ATOM 696 C CA . ARG A 1 89 ? 1.821 2.587 9.770 1.00 91.38 89 ARG A CA 1
ATOM 697 C C . ARG A 1 89 ? 0.726 3.006 10.744 1.00 91.38 89 ARG A C 1
ATOM 699 O O . ARG A 1 89 ? 0.995 3.839 11.604 1.00 91.38 89 ARG A O 1
ATOM 706 N N . ASN A 1 90 ? -0.486 2.475 10.593 1.00 90.88 90 ASN A N 1
ATOM 707 C CA . ASN A 1 90 ? -1.661 2.915 11.349 1.00 90.88 90 ASN A CA 1
ATOM 708 C C . ASN A 1 90 ? -2.253 1.822 12.256 1.00 90.88 90 ASN A C 1
ATOM 710 O O . ASN A 1 90 ? -3.200 2.102 12.983 1.00 90.88 90 ASN A O 1
ATOM 714 N N . GLY A 1 91 ? -1.691 0.608 12.260 1.00 84.94 91 GLY A N 1
ATOM 715 C CA . GLY A 1 91 ? -2.002 -0.420 13.259 1.00 84.94 91 GLY A CA 1
ATOM 716 C C . GLY A 1 91 ? -3.315 -1.172 13.034 1.00 84.94 91 GLY A C 1
ATOM 717 O O . GLY A 1 91 ? -3.914 -1.632 14.003 1.00 84.94 91 GLY A O 1
ATOM 718 N N . PHE A 1 92 ? -3.764 -1.296 11.783 1.00 82.94 92 PHE A N 1
ATOM 719 C CA . PHE A 1 92 ? -4.887 -2.160 11.401 1.00 82.94 92 PHE A CA 1
ATOM 720 C C . PHE A 1 92 ? -4.397 -3.354 10.570 1.00 82.94 92 PHE A C 1
ATOM 722 O O . PHE A 1 92 ? -3.338 -3.264 9.951 1.00 82.94 92 PHE A O 1
ATOM 729 N N . THR A 1 93 ? -5.150 -4.459 10.577 1.00 78.31 93 THR A N 1
ATOM 730 C CA . THR A 1 93 ? -4.831 -5.728 9.892 1.00 78.31 93 THR A CA 1
ATOM 731 C C . THR A 1 93 ? -6.014 -6.224 9.084 1.00 78.31 93 THR A C 1
ATOM 733 O O . THR A 1 93 ? -7.131 -6.164 9.649 1.00 78.31 93 THR A O 1
#

Radius of gyration: 25.71 Å; chains: 1; bounding box: 96×34×32 Å

Organism: NCBI:txid64659